Protein AF-A0A957NEC1-F1 (afdb_monomer)

Structure (mmCIF, N/CA/C/O backbone):
data_AF-A0A957NEC1-F1
#
_entry.id   AF-A0A957NEC1-F1
#
loop_
_atom_site.group_PDB
_atom_site.id
_atom_site.type_symbol
_atom_site.label_atom_id
_atom_site.label_alt_id
_atom_site.label_comp_id
_atom_site.label_asym_id
_atom_site.label_entity_id
_atom_site.label_seq_id
_atom_site.pdbx_PDB_ins_code
_atom_site.Cartn_x
_atom_site.Cartn_y
_atom_site.Cartn_z
_atom_site.occupancy
_atom_site.B_iso_or_equiv
_atom_site.auth_seq_id
_atom_site.auth_comp_id
_atom_site.auth_asym_id
_atom_site.auth_atom_id
_atom_site.pdbx_PDB_model_num
ATOM 1 N N . MET A 1 1 ? 8.149 24.649 -28.426 1.00 41.19 1 MET A N 1
ATOM 2 C CA . MET A 1 1 ? 7.332 23.499 -27.991 1.00 41.19 1 MET A CA 1
ATOM 3 C C . MET A 1 1 ? 8.231 22.659 -27.105 1.00 41.19 1 MET A C 1
ATOM 5 O O . MET A 1 1 ? 9.247 22.186 -27.598 1.00 41.19 1 MET A O 1
ATOM 9 N N . SER A 1 2 ? 7.977 22.628 -25.797 1.00 42.19 2 SER A N 1
ATOM 10 C CA . SER A 1 2 ? 8.843 21.938 -24.836 1.00 42.19 2 SER A CA 1
ATOM 11 C C . SER A 1 2 ? 8.678 20.428 -24.993 1.00 42.19 2 SER A C 1
ATOM 13 O O . SER A 1 2 ? 7.588 19.907 -24.786 1.00 42.19 2 SER A O 1
ATOM 15 N N . ASN A 1 3 ? 9.752 19.743 -25.391 1.00 44.59 3 ASN A N 1
ATOM 16 C CA . ASN A 1 3 ? 9.861 18.288 -25.314 1.00 44.59 3 ASN A CA 1
ATOM 17 C C . ASN A 1 3 ? 10.054 17.919 -23.838 1.00 44.59 3 ASN A C 1
ATOM 19 O O . ASN A 1 3 ? 11.183 17.825 -23.358 1.00 44.59 3 ASN A O 1
ATOM 23 N N . GLU A 1 4 ? 8.959 17.764 -23.098 1.00 46.53 4 GLU A N 1
ATOM 24 C CA . GLU A 1 4 ? 9.013 17.164 -21.767 1.00 46.53 4 GLU A CA 1
ATOM 25 C C . GLU A 1 4 ? 9.219 15.658 -21.941 1.00 46.53 4 GLU A C 1
ATOM 27 O O . GLU A 1 4 ? 8.291 14.897 -22.208 1.00 46.53 4 GLU A O 1
ATOM 32 N N . GLN A 1 5 ? 10.482 15.232 -21.870 1.00 51.69 5 GLN A N 1
ATOM 33 C CA . GLN A 1 5 ? 10.822 13.819 -21.747 1.00 51.69 5 GLN A CA 1
ATOM 34 C C . GLN A 1 5 ? 10.116 13.250 -20.506 1.00 51.69 5 GLN A C 1
ATOM 36 O O . GLN A 1 5 ? 10.231 13.842 -19.428 1.00 51.69 5 GLN A O 1
ATOM 41 N N . PRO A 1 6 ? 9.402 12.115 -20.624 1.00 55.47 6 PRO A N 1
ATOM 42 C CA . PRO A 1 6 ? 8.733 11.516 -19.482 1.00 55.47 6 PRO A CA 1
ATOM 43 C C . PRO A 1 6 ? 9.762 11.163 -18.399 1.00 55.47 6 PRO A C 1
ATOM 45 O O . PRO A 1 6 ? 10.882 10.746 -18.722 1.00 55.47 6 PRO A O 1
ATOM 48 N N . PRO A 1 7 ? 9.413 11.328 -17.112 1.00 57.59 7 PRO A N 1
ATOM 49 C CA . PRO A 1 7 ? 10.351 11.148 -16.017 1.00 57.59 7 PRO A CA 1
ATOM 50 C C . PRO A 1 7 ? 10.961 9.745 -16.050 1.00 57.59 7 PRO A C 1
ATOM 52 O O . PRO A 1 7 ? 10.271 8.717 -16.032 1.00 57.59 7 PRO A O 1
ATOM 55 N N . ILE A 1 8 ? 12.294 9.698 -16.088 1.00 61.66 8 ILE A N 1
ATOM 56 C CA . ILE A 1 8 ? 13.026 8.441 -16.023 1.00 61.66 8 ILE A CA 1
ATOM 57 C C . ILE A 1 8 ? 13.012 7.951 -14.563 1.00 61.66 8 ILE A C 1
ATOM 59 O O . ILE A 1 8 ? 13.946 8.205 -13.811 1.00 61.66 8 ILE A O 1
ATOM 63 N N . ILE A 1 9 ? 11.954 7.247 -14.141 1.00 59.84 9 ILE A N 1
ATOM 64 C CA . ILE A 1 9 ? 11.993 6.339 -12.981 1.00 59.84 9 ILE A CA 1
ATOM 65 C C . ILE A 1 9 ? 13.189 5.400 -13.151 1.00 59.84 9 ILE A C 1
ATOM 67 O O . ILE A 1 9 ? 13.254 4.641 -14.125 1.00 59.84 9 ILE A O 1
ATOM 71 N N . ARG A 1 10 ? 14.146 5.511 -12.233 1.00 69.00 10 ARG A N 1
ATOM 72 C CA . ARG A 1 10 ? 15.303 4.624 -12.133 1.00 69.00 10 ARG A CA 1
ATOM 73 C C . ARG A 1 10 ? 14.830 3.254 -11.613 1.00 69.00 10 ARG A C 1
ATOM 75 O O . ARG A 1 10 ? 13.910 3.250 -10.799 1.00 69.00 10 ARG A O 1
ATOM 82 N N . PRO A 1 11 ? 15.376 2.116 -12.073 1.00 65.62 11 PRO A N 1
ATOM 83 C CA . PRO A 1 11 ? 14.955 0.781 -11.624 1.00 65.62 11 PRO A CA 1
ATOM 84 C C . PRO A 1 11 ? 14.922 0.631 -10.099 1.00 65.62 11 PRO A C 1
ATOM 86 O O . PRO A 1 11 ? 13.973 0.079 -9.555 1.00 65.62 11 PRO A O 1
ATOM 89 N N . GLU A 1 12 ? 15.884 1.241 -9.413 1.00 72.75 12 GLU A N 1
ATOM 90 C CA . GLU A 1 12 ? 15.983 1.256 -7.953 1.00 72.75 12 GLU A CA 1
ATOM 91 C C . GLU A 1 12 ? 14.759 1.928 -7.307 1.00 72.75 12 GLU A C 1
ATOM 93 O O . GLU A 1 12 ? 14.260 1.480 -6.281 1.00 72.75 12 GLU A O 1
ATOM 98 N N . LEU A 1 13 ? 14.202 2.956 -7.958 1.00 75.50 13 LEU A N 1
ATOM 99 C CA . LEU A 1 13 ? 12.994 3.643 -7.500 1.00 75.50 13 LEU A CA 1
ATOM 100 C C . LEU A 1 13 ? 11.740 2.769 -7.668 1.00 75.50 13 LEU A C 1
ATOM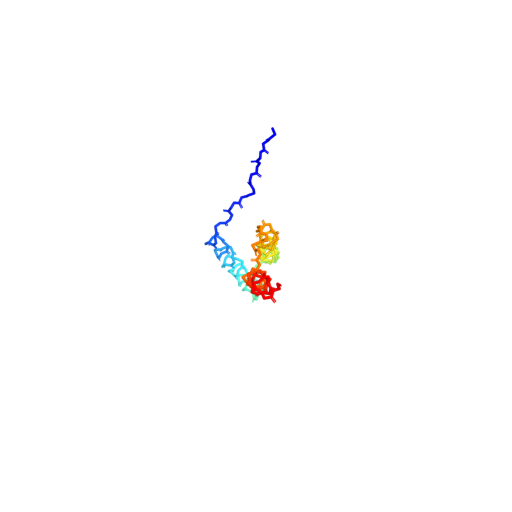 102 O O . LEU A 1 13 ? 10.799 2.893 -6.891 1.00 75.50 13 LEU A O 1
ATOM 106 N N . ALA A 1 14 ? 11.701 1.891 -8.676 1.00 72.56 14 ALA A N 1
ATOM 107 C CA . ALA A 1 14 ? 10.583 0.966 -8.857 1.00 72.56 14 ALA A CA 1
ATOM 108 C C . ALA A 1 14 ? 10.566 -0.107 -7.757 1.00 72.56 14 ALA A C 1
ATOM 110 O O . ALA A 1 14 ? 9.499 -0.402 -7.213 1.00 72.56 14 ALA A O 1
ATOM 111 N N . ASP A 1 15 ? 11.740 -0.621 -7.387 1.00 73.62 15 ASP A N 1
ATOM 112 C CA . ASP A 1 15 ? 11.894 -1.585 -6.297 1.00 73.62 15 ASP A CA 1
ATOM 113 C C . ASP A 1 15 ? 11.551 -0.955 -4.935 1.00 73.62 15 ASP A C 1
ATOM 115 O O . ASP A 1 15 ? 10.761 -1.523 -4.177 1.00 73.62 15 ASP A O 1
ATOM 119 N N . GLU A 1 16 ? 12.030 0.265 -4.657 1.00 81.31 16 GLU A N 1
ATOM 120 C CA . GLU A 1 16 ? 11.674 1.023 -3.443 1.00 81.31 16 GLU A CA 1
ATOM 121 C C . GLU A 1 16 ? 10.158 1.285 -3.342 1.00 81.31 16 GLU A C 1
ATOM 123 O O . GLU A 1 16 ? 9.555 1.177 -2.266 1.00 81.31 16 GLU A O 1
ATOM 128 N N . LEU A 1 17 ? 9.504 1.600 -4.466 1.00 79.69 17 LEU A N 1
ATOM 129 C CA . LEU A 1 17 ? 8.054 1.801 -4.516 1.00 79.69 17 LEU A CA 1
ATOM 130 C C . LEU A 1 17 ? 7.286 0.496 -4.272 1.00 79.69 17 LEU A C 1
ATOM 132 O O . LEU A 1 17 ? 6.285 0.501 -3.549 1.00 79.69 17 LEU A O 1
ATOM 136 N N . ALA A 1 18 ? 7.750 -0.623 -4.830 1.00 78.75 18 ALA A N 1
ATOM 137 C CA . ALA A 1 18 ? 7.161 -1.936 -4.589 1.00 78.75 18 ALA A CA 1
ATOM 138 C C . ALA A 1 18 ? 7.294 -2.351 -3.114 1.00 78.75 18 ALA A C 1
ATOM 140 O O . ALA A 1 18 ? 6.320 -2.804 -2.501 1.00 78.75 18 ALA A O 1
ATOM 141 N N . GLU A 1 19 ? 8.462 -2.131 -2.508 1.00 83.12 19 GLU A N 1
ATOM 142 C CA . GLU A 1 19 ? 8.695 -2.398 -1.088 1.00 83.12 19 GLU A CA 1
ATOM 143 C C . GLU A 1 19 ? 7.824 -1.510 -0.184 1.00 83.12 19 GLU A C 1
ATOM 145 O O . GLU A 1 19 ? 7.232 -1.984 0.796 1.00 83.12 19 GLU A O 1
ATOM 150 N N . THR A 1 20 ? 7.663 -0.236 -0.552 1.00 85.19 20 THR A N 1
ATOM 151 C CA . THR A 1 20 ? 6.765 0.705 0.130 1.00 85.19 20 THR A CA 1
ATOM 152 C C . THR A 1 20 ? 5.314 0.223 0.068 1.00 85.19 20 THR A C 1
ATOM 154 O O . THR A 1 20 ? 4.631 0.169 1.096 1.00 85.19 20 THR A O 1
ATOM 157 N N . ALA A 1 21 ? 4.840 -0.200 -1.107 1.00 80.88 21 ALA A N 1
ATOM 158 C CA . ALA A 1 21 ? 3.488 -0.732 -1.283 1.00 80.88 21 ALA A CA 1
ATOM 159 C C . ALA A 1 21 ? 3.248 -2.000 -0.448 1.00 80.88 21 ALA A C 1
ATOM 161 O O . ALA A 1 21 ? 2.209 -2.137 0.209 1.00 80.88 21 ALA A O 1
ATOM 162 N N . ALA A 1 22 ? 4.225 -2.911 -0.422 1.00 82.38 22 ALA A N 1
ATOM 163 C CA . ALA A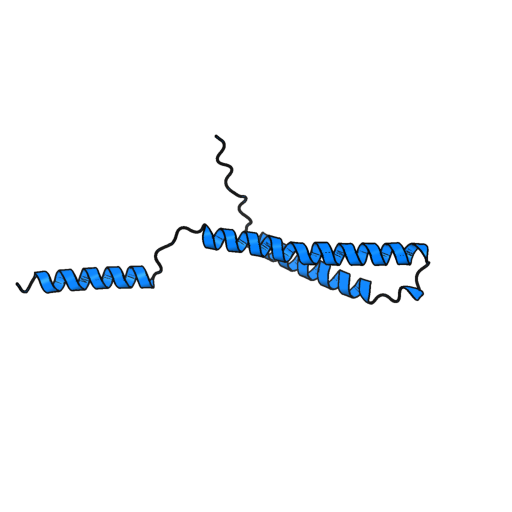 1 22 ? 4.169 -4.119 0.393 1.00 82.38 22 ALA A CA 1
ATOM 164 C C . ALA A 1 22 ? 4.104 -3.784 1.892 1.00 82.38 22 ALA A C 1
ATOM 166 O O . ALA A 1 22 ? 3.320 -4.378 2.637 1.00 82.38 22 ALA A O 1
ATOM 167 N N . THR A 1 23 ? 4.884 -2.798 2.336 1.00 87.19 23 THR A N 1
ATOM 168 C CA . THR A 1 23 ? 4.898 -2.337 3.729 1.00 87.19 23 THR A CA 1
ATOM 169 C C . THR A 1 23 ? 3.571 -1.707 4.136 1.00 87.19 23 THR A C 1
ATOM 171 O O . THR A 1 23 ? 3.023 -2.078 5.174 1.00 87.19 23 THR A O 1
ATOM 174 N N . LEU A 1 24 ? 3.001 -0.835 3.302 1.00 85.69 24 LEU A N 1
ATOM 175 C CA . LEU A 1 24 ? 1.675 -0.259 3.537 1.00 85.69 24 LEU A CA 1
ATOM 176 C C . LEU A 1 24 ? 0.591 -1.338 3.587 1.00 85.69 24 LEU A C 1
ATOM 178 O O . LEU A 1 24 ? -0.257 -1.319 4.474 1.00 85.69 24 LEU A O 1
ATOM 182 N N . THR A 1 25 ? 0.650 -2.329 2.698 1.00 81.75 25 THR A N 1
ATOM 183 C CA . THR A 1 25 ? -0.306 -3.445 2.696 1.00 81.75 25 THR A CA 1
ATOM 184 C C . THR A 1 25 ? -0.228 -4.246 3.997 1.00 81.75 25 THR A C 1
ATOM 186 O O . THR A 1 25 ? -1.256 -4.500 4.625 1.00 81.75 25 THR A O 1
ATOM 189 N N . ARG A 1 26 ? 0.986 -4.588 4.455 1.00 85.75 26 ARG A N 1
ATOM 190 C CA . ARG A 1 26 ? 1.194 -5.258 5.750 1.00 85.75 26 ARG A CA 1
ATOM 191 C C . ARG A 1 26 ? 0.658 -4.421 6.911 1.00 85.75 26 ARG A C 1
ATOM 193 O O . ARG A 1 26 ? -0.023 -4.963 7.777 1.00 85.75 26 ARG A O 1
ATOM 200 N N . LEU A 1 27 ? 0.912 -3.110 6.912 1.00 86.62 27 LEU A N 1
ATOM 201 C CA . LEU A 1 27 ? 0.390 -2.191 7.926 1.00 86.62 27 LEU A CA 1
ATOM 202 C C . LEU A 1 27 ? -1.146 -2.182 7.935 1.00 86.62 27 LEU A C 1
ATOM 204 O O . LEU A 1 27 ? -1.750 -2.303 8.998 1.00 86.62 27 LEU A O 1
ATOM 208 N N . GLY A 1 28 ? -1.778 -2.099 6.762 1.00 84.19 28 GLY A N 1
ATOM 209 C CA . GLY A 1 28 ? -3.234 -2.135 6.615 1.00 84.19 28 GLY A CA 1
ATOM 210 C C . GLY A 1 28 ? -3.842 -3.424 7.169 1.00 84.19 28 GLY A C 1
ATOM 211 O O . GLY A 1 28 ? -4.825 -3.372 7.906 1.00 84.19 28 GLY A O 1
ATOM 212 N N . VAL A 1 29 ? -3.222 -4.577 6.893 1.00 84.94 29 VAL A N 1
ATOM 213 C CA . VAL A 1 29 ? -3.642 -5.874 7.453 1.00 84.94 29 VAL A CA 1
ATOM 214 C C . VAL A 1 29 ? -3.500 -5.892 8.974 1.00 84.94 29 VAL A C 1
ATOM 216 O O . VAL A 1 29 ? -4.423 -6.320 9.664 1.00 84.94 29 VAL A O 1
ATOM 219 N N . THR A 1 30 ? -2.388 -5.401 9.522 1.00 87.12 30 THR A N 1
ATOM 220 C CA . THR A 1 30 ? -2.200 -5.309 10.978 1.00 87.12 30 THR A CA 1
ATOM 221 C C . THR A 1 30 ? -3.267 -4.426 11.623 1.00 87.12 30 THR A C 1
ATOM 223 O O . THR A 1 30 ? -3.875 -4.828 12.613 1.00 87.12 30 THR A O 1
ATOM 226 N N . LEU A 1 31 ? -3.551 -3.257 11.041 1.00 85.81 31 LEU A N 1
ATOM 227 C CA . LEU A 1 31 ? -4.578 -2.343 11.543 1.00 85.81 31 LEU A CA 1
ATOM 228 C C . LEU A 1 31 ? -5.986 -2.950 11.467 1.00 85.81 31 LEU A C 1
ATOM 230 O O . LEU A 1 31 ? -6.770 -2.790 12.400 1.00 85.81 31 LEU A O 1
ATOM 234 N N . ALA A 1 32 ? -6.299 -3.690 10.401 1.00 84.00 32 ALA A N 1
ATOM 235 C CA . ALA A 1 32 ? -7.586 -4.367 10.243 1.00 84.00 32 ALA A CA 1
ATOM 236 C C . ALA A 1 32 ? -7.815 -5.483 11.276 1.00 84.00 32 ALA A C 1
ATOM 238 O O . ALA A 1 32 ? -8.959 -5.766 11.626 1.00 84.00 32 ALA A O 1
ATOM 239 N N . ASN A 1 33 ? -6.736 -6.093 11.774 1.00 87.06 33 ASN A N 1
ATOM 240 C CA . ASN A 1 33 ? -6.786 -7.135 12.799 1.00 87.06 33 ASN A CA 1
ATOM 241 C C . ASN A 1 33 ? -6.727 -6.585 14.235 1.00 87.06 33 ASN A C 1
ATOM 243 O O . ASN A 1 33 ? -6.797 -7.366 15.186 1.00 87.06 33 ASN A O 1
ATOM 247 N N . LEU A 1 34 ? -6.612 -5.264 14.427 1.00 86.31 34 LEU A N 1
ATOM 248 C CA . LEU A 1 34 ? -6.665 -4.683 15.767 1.00 86.31 34 LEU A CA 1
ATOM 249 C C . LEU A 1 34 ? -8.050 -4.916 16.390 1.00 86.31 34 LEU A C 1
ATOM 251 O O . LEU A 1 34 ? -9.070 -4.613 15.762 1.00 86.31 34 LEU A O 1
ATOM 255 N N . PRO A 1 35 ? -8.122 -5.371 17.652 1.00 87.06 35 PRO A N 1
ATOM 256 C CA . PRO A 1 35 ? -9.382 -5.472 18.373 1.00 87.06 35 PRO A CA 1
ATOM 257 C C . PRO A 1 35 ? -9.897 -4.066 18.71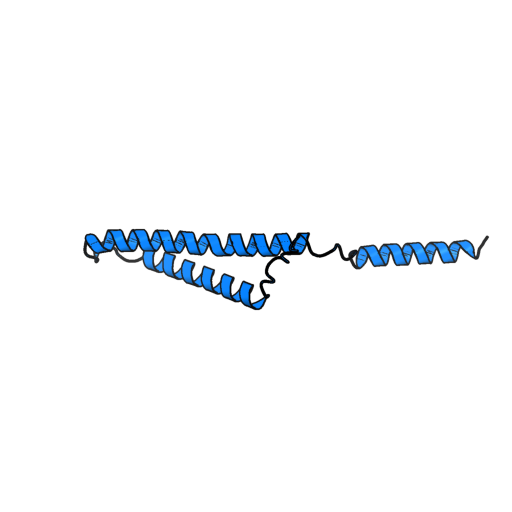4 1.00 87.06 35 PRO A C 1
ATOM 259 O O . PRO A 1 35 ? -9.684 -3.544 19.807 1.00 87.06 35 PRO A O 1
ATOM 262 N N . LEU A 1 36 ? -10.604 -3.439 17.767 1.00 86.00 36 LEU A N 1
ATOM 263 C CA . LEU A 1 36 ? -11.121 -2.069 17.894 1.00 86.00 36 LEU A CA 1
ATOM 264 C C . LEU A 1 36 ? -12.056 -1.891 19.098 1.00 86.00 36 LEU A C 1
ATOM 266 O O . LEU A 1 36 ? -12.278 -0.773 19.551 1.00 86.00 36 LEU A O 1
ATOM 270 N N . THR A 1 37 ? -12.612 -2.978 19.626 1.00 86.38 37 THR A N 1
ATOM 271 C CA . THR A 1 37 ? -13.425 -2.984 20.847 1.00 86.38 37 THR A CA 1
ATOM 272 C C . THR A 1 37 ? -12.652 -2.506 22.077 1.00 86.38 37 THR A C 1
ATOM 274 O O . THR A 1 37 ? -13.270 -1.937 22.973 1.00 86.38 37 THR A O 1
ATOM 277 N N . LEU A 1 38 ? -11.324 -2.669 22.096 1.00 89.62 38 LEU A N 1
ATOM 278 C CA . LEU A 1 38 ? -10.445 -2.190 23.168 1.00 89.62 38 LEU A CA 1
ATOM 279 C C . LEU A 1 38 ? -10.130 -0.691 23.063 1.00 89.62 38 LEU A C 1
ATOM 281 O O . LEU A 1 38 ? -9.596 -0.109 24.003 1.00 89.62 38 LEU A O 1
ATOM 285 N N . LEU A 1 39 ? -10.453 -0.059 21.932 1.00 86.25 39 LEU A N 1
ATOM 286 C CA . LEU A 1 39 ? -10.219 1.365 21.719 1.00 86.25 39 LEU A CA 1
ATOM 287 C C . LEU A 1 39 ? -11.427 2.203 22.176 1.00 86.25 39 LEU A C 1
ATOM 289 O O . LEU A 1 39 ? -12.577 1.757 22.035 1.00 86.25 39 LEU A O 1
ATOM 293 N N . PRO A 1 40 ? -11.199 3.445 22.643 1.00 91.81 40 PRO A N 1
ATOM 294 C CA . PRO A 1 40 ? -12.250 4.446 22.814 1.00 91.81 40 PRO A CA 1
ATOM 295 C C . PRO A 1 40 ? -13.030 4.667 21.513 1.00 91.81 40 PRO A C 1
ATOM 297 O O . PRO A 1 40 ? -12.455 4.616 20.425 1.00 91.81 40 PRO A O 1
ATOM 300 N N . GLU A 1 41 ? -14.334 4.932 21.605 1.00 86.75 41 GLU A N 1
ATOM 301 C CA . GLU A 1 41 ? -15.229 5.036 20.441 1.00 86.75 41 GLU A CA 1
ATOM 302 C C . GLU A 1 41 ? -14.749 6.058 19.395 1.00 86.75 41 GLU A C 1
ATOM 304 O O . GLU A 1 41 ? -14.738 5.767 18.196 1.00 86.75 41 GLU A O 1
ATOM 309 N N . GLU A 1 42 ? -14.250 7.203 19.856 1.00 86.50 42 GLU A N 1
ATOM 310 C CA . GLU A 1 42 ? -13.675 8.267 19.025 1.00 86.50 42 GLU A CA 1
ATOM 311 C C . GLU A 1 42 ? -12.469 7.777 18.205 1.00 86.50 42 GLU A C 1
ATOM 313 O O . GLU A 1 42 ? -12.322 8.101 17.024 1.00 86.50 42 GLU A O 1
ATOM 318 N N . GLN A 1 43 ? -11.639 6.912 18.794 1.00 87.94 43 GLN A N 1
ATOM 319 C CA . GLN A 1 43 ? -10.455 6.351 18.144 1.00 87.94 43 GLN A CA 1
ATOM 320 C C . GLN A 1 43 ? -10.812 5.219 17.176 1.00 87.94 43 GLN A C 1
ATOM 322 O O . GLN A 1 43 ? -10.144 5.057 16.158 1.00 87.94 43 GLN A O 1
ATOM 327 N N . ARG A 1 44 ? -11.898 4.468 17.419 1.00 90.38 44 ARG A N 1
ATOM 328 C CA . ARG A 1 44 ? -12.346 3.392 16.511 1.00 90.38 44 ARG A CA 1
ATOM 329 C C . ARG A 1 44 ? -12.646 3.918 15.117 1.00 90.38 44 ARG A C 1
ATOM 331 O O . ARG A 1 44 ? -12.291 3.273 14.132 1.00 90.38 44 ARG A O 1
ATOM 338 N N . ARG A 1 45 ? -13.318 5.071 15.032 1.00 87.94 45 ARG A N 1
ATOM 339 C CA . ARG A 1 45 ? -13.652 5.695 13.747 1.00 87.94 45 ARG A CA 1
ATOM 340 C C . ARG A 1 45 ? -12.381 6.122 13.013 1.00 87.94 45 ARG A C 1
ATOM 342 O O . ARG A 1 45 ? -12.242 5.794 11.838 1.00 87.94 45 ARG A O 1
ATOM 349 N N . SER A 1 46 ? -11.448 6.752 13.727 1.00 89.75 46 SER A N 1
ATOM 350 C CA . SER A 1 46 ? -10.151 7.164 13.179 1.00 89.75 46 SER A CA 1
ATOM 351 C C . SER A 1 46 ? -9.335 5.969 12.668 1.00 89.75 46 SER A C 1
ATOM 353 O O . SER A 1 46 ? -8.917 5.955 11.515 1.00 89.75 46 SER A O 1
ATOM 355 N N . VAL A 1 47 ? -9.208 4.894 13.456 1.00 87.94 47 VAL A N 1
ATOM 356 C CA . VAL A 1 47 ? -8.463 3.691 13.043 1.00 87.94 47 VAL A CA 1
ATOM 357 C C . VAL A 1 47 ? -9.091 3.020 11.823 1.00 87.94 47 VAL A C 1
ATOM 359 O O . VAL A 1 47 ? -8.364 2.645 10.904 1.00 87.94 47 VAL A O 1
ATOM 362 N N . ARG A 1 48 ? -10.425 2.915 11.744 1.00 87.56 48 ARG A N 1
ATOM 363 C CA . ARG A 1 48 ? -11.094 2.386 10.539 1.00 87.56 48 ARG A CA 1
ATOM 364 C C . ARG A 1 48 ? -10.828 3.248 9.309 1.00 87.56 48 ARG A C 1
ATOM 366 O O . ARG A 1 48 ? -10.567 2.699 8.241 1.00 87.56 48 ARG A O 1
ATOM 373 N N . GLN A 1 49 ? -10.880 4.571 9.459 1.00 89.12 49 GLN A N 1
ATOM 374 C CA . GLN A 1 49 ? -10.597 5.499 8.368 1.00 89.12 49 GLN A CA 1
ATOM 375 C C . GLN A 1 49 ? -9.149 5.355 7.879 1.00 89.12 49 GLN A C 1
ATOM 377 O O . GLN A 1 49 ? -8.941 5.101 6.694 1.00 89.12 49 GLN A O 1
ATOM 382 N N . MET A 1 50 ? -8.170 5.416 8.788 1.00 88.62 50 MET A N 1
ATOM 383 C CA . MET A 1 50 ? -6.751 5.249 8.452 1.00 88.62 50 MET A CA 1
ATOM 384 C C . MET A 1 50 ? -6.477 3.893 7.796 1.00 88.62 50 MET A C 1
ATOM 386 O O . MET A 1 50 ? -5.753 3.818 6.811 1.00 88.62 50 MET A O 1
ATOM 390 N N . THR A 1 51 ? -7.097 2.817 8.293 1.00 88.75 51 THR A N 1
ATOM 391 C CA . THR A 1 51 ? -6.974 1.479 7.691 1.00 88.75 51 THR A CA 1
ATOM 392 C C . THR A 1 51 ? -7.435 1.495 6.232 1.00 88.75 51 THR A C 1
ATOM 394 O O . THR A 1 51 ? -6.734 0.997 5.352 1.00 88.75 51 THR A O 1
ATOM 397 N N . GLY A 1 52 ? -8.587 2.114 5.950 1.00 86.25 52 GLY A N 1
ATOM 398 C CA . GLY A 1 52 ? -9.107 2.249 4.589 1.00 86.25 52 GLY A CA 1
ATOM 399 C C . GLY A 1 52 ? -8.216 3.097 3.674 1.00 86.25 52 GLY A C 1
ATOM 400 O O . GLY A 1 52 ? -8.049 2.763 2.501 1.00 86.25 52 GLY A O 1
ATOM 401 N N . GLU A 1 53 ? -7.622 4.170 4.197 1.00 87.62 53 GLU A N 1
ATOM 402 C CA . GLU A 1 53 ? -6.671 5.011 3.460 1.00 87.62 53 GLU A CA 1
ATOM 403 C C . GLU A 1 53 ? -5.386 4.246 3.121 1.00 87.62 53 GLU A C 1
ATOM 405 O O . GLU A 1 53 ? -4.963 4.247 1.964 1.00 87.62 53 GLU A O 1
ATOM 410 N N . VAL A 1 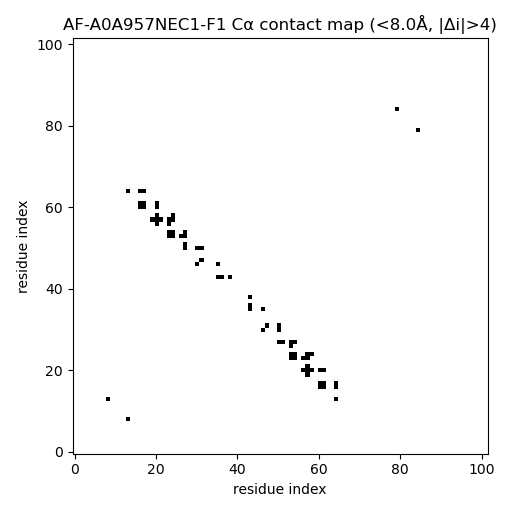54 ? -4.823 3.510 4.084 1.00 86.94 54 VAL A N 1
ATOM 411 C CA . VAL A 1 54 ? -3.625 2.682 3.890 1.00 86.94 54 VAL A CA 1
ATOM 412 C C . VAL A 1 54 ? -3.851 1.617 2.814 1.00 86.94 54 VAL A C 1
ATOM 414 O O . VAL A 1 54 ? -3.017 1.476 1.920 1.00 86.94 54 VAL A O 1
ATOM 417 N N . PHE A 1 55 ? -4.993 0.918 2.828 1.00 82.38 55 PHE A N 1
ATOM 418 C CA . PHE A 1 55 ? -5.324 -0.043 1.768 1.00 82.38 55 PHE A CA 1
ATOM 419 C C . PHE A 1 55 ? -5.475 0.619 0.397 1.00 82.38 55 PHE A C 1
ATOM 421 O O . PHE A 1 55 ? -5.019 0.069 -0.605 1.00 82.38 55 PHE A O 1
ATOM 428 N N . ARG A 1 56 ? -6.090 1.806 0.332 1.00 83.69 56 ARG A N 1
ATOM 429 C CA . ARG A 1 56 ? -6.275 2.536 -0.928 1.00 83.69 56 ARG A CA 1
ATOM 430 C C . ARG A 1 56 ? -4.938 2.957 -1.536 1.00 83.69 56 ARG A C 1
ATOM 432 O O . ARG A 1 56 ? -4.716 2.713 -2.720 1.00 83.69 56 ARG A O 1
ATOM 439 N N . VAL A 1 57 ? -4.050 3.549 -0.735 1.00 82.00 57 VAL A N 1
ATOM 440 C CA . VAL A 1 57 ? -2.714 3.974 -1.187 1.00 82.00 57 VAL A CA 1
ATOM 441 C C . VAL A 1 57 ? -1.861 2.758 -1.547 1.00 82.00 57 VAL A C 1
ATOM 443 O O . VAL A 1 57 ? -1.280 2.720 -2.630 1.00 82.00 57 VAL A O 1
ATOM 446 N N . GLY A 1 58 ? -1.854 1.729 -0.694 1.00 78.00 58 GLY A N 1
ATOM 447 C CA . GLY A 1 58 ? -1.130 0.482 -0.942 1.00 78.00 58 GLY A CA 1
ATOM 448 C C . GLY A 1 58 ? -1.556 -0.224 -2.233 1.00 78.00 58 GLY A C 1
ATOM 449 O O . GLY A 1 58 ? -0.708 -0.779 -2.920 1.00 78.00 58 GLY A O 1
ATOM 450 N N . ALA A 1 59 ? -2.837 -0.155 -2.614 1.00 77.44 59 ALA A N 1
ATOM 451 C CA . ALA A 1 59 ? -3.343 -0.727 -3.866 1.00 77.44 59 ALA A CA 1
ATOM 452 C C . ALA A 1 59 ? -3.107 0.158 -5.107 1.00 77.44 59 ALA A C 1
ATOM 454 O O . ALA A 1 59 ? -3.115 -0.346 -6.233 1.00 77.44 59 ALA A O 1
ATOM 455 N N . MET A 1 60 ? -2.922 1.470 -4.931 1.00 78.69 60 MET A N 1
ATOM 456 C CA . MET A 1 60 ? -2.628 2.395 -6.029 1.00 78.69 60 MET A CA 1
ATOM 457 C C . MET A 1 60 ? -1.185 2.276 -6.517 1.00 78.69 60 MET A C 1
ATOM 459 O O . MET A 1 60 ? -0.962 2.290 -7.723 1.00 78.69 60 MET A O 1
ATOM 463 N N . ILE A 1 61 ? -0.217 2.138 -5.605 1.00 73.06 61 ILE A N 1
ATOM 464 C CA . ILE A 1 61 ? 1.212 2.150 -5.960 1.00 73.06 61 ILE A CA 1
ATOM 465 C C . ILE A 1 61 ? 1.565 1.046 -6.976 1.00 73.06 61 ILE A C 1
ATOM 467 O O . ILE A 1 61 ? 2.142 1.390 -8.006 1.00 73.06 61 ILE A O 1
ATOM 471 N N . PRO A 1 62 ? 1.173 -0.233 -6.791 1.00 68.88 62 PRO A N 1
ATOM 472 C CA . PRO A 1 62 ? 1.462 -1.277 -7.769 1.00 68.88 62 PRO A CA 1
ATOM 473 C C . PRO A 1 62 ? 0.851 -0.971 -9.135 1.00 68.88 62 PRO A C 1
ATOM 475 O O . PRO A 1 62 ? 1.527 -1.120 -10.139 1.00 68.88 62 PRO A O 1
ATOM 478 N N . ARG A 1 63 ? -0.392 -0.469 -9.188 1.00 67.12 63 ARG A N 1
ATOM 479 C CA . ARG A 1 63 ? -1.058 -0.115 -10.454 1.00 67.12 63 ARG A CA 1
ATOM 480 C C . ARG A 1 63 ? -0.335 1.001 -11.199 1.00 67.12 63 ARG A C 1
ATOM 482 O O . ARG A 1 63 ? -0.149 0.895 -12.407 1.00 67.12 63 ARG A O 1
ATOM 489 N N . THR A 1 64 ? 0.082 2.044 -10.487 1.00 70.31 64 THR A N 1
ATOM 490 C CA . THR A 1 64 ? 0.845 3.149 -11.076 1.00 70.31 64 THR A CA 1
ATOM 491 C C . THR A 1 64 ? 2.203 2.663 -11.577 1.00 70.31 64 THR A C 1
ATOM 493 O O . THR A 1 64 ? 2.581 2.974 -12.700 1.00 70.31 64 THR A O 1
ATOM 496 N N . VAL A 1 65 ? 2.917 1.852 -10.789 1.00 67.38 65 VAL A N 1
ATOM 497 C CA . VAL A 1 65 ? 4.223 1.304 -11.184 1.00 67.38 65 VAL A CA 1
ATOM 498 C C . VAL A 1 65 ? 4.089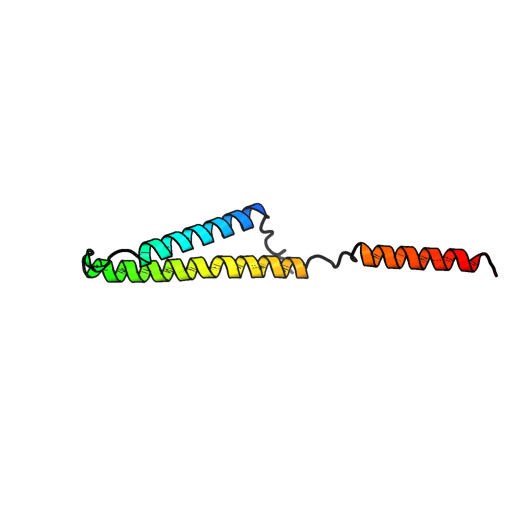 0.360 -12.382 1.00 67.38 65 VAL A C 1
ATOM 500 O O . VAL A 1 65 ? 4.835 0.512 -13.344 1.00 67.38 65 VAL A O 1
ATOM 503 N N . THR A 1 66 ? 3.119 -0.558 -12.378 1.00 68.19 66 THR A N 1
ATOM 504 C CA . THR A 1 66 ? 2.852 -1.465 -13.504 1.00 68.19 66 THR A CA 1
ATOM 505 C C . THR A 1 66 ? 2.536 -0.687 -14.780 1.00 68.19 66 THR A C 1
ATOM 507 O O . THR A 1 66 ? 3.196 -0.923 -15.785 1.00 68.19 66 THR A O 1
ATOM 510 N N . SER A 1 67 ? 1.637 0.303 -14.730 1.00 66.81 67 SER A N 1
ATOM 511 C CA . SER A 1 67 ? 1.320 1.153 -15.889 1.00 66.81 67 SER A CA 1
ATOM 512 C C . SER A 1 67 ? 2.561 1.873 -16.429 1.00 66.81 67 SER A C 1
ATOM 514 O O . SER A 1 67 ? 2.800 1.875 -17.631 1.00 66.81 67 SER A O 1
ATOM 516 N N . MET A 1 68 ? 3.401 2.435 -15.552 1.00 64.50 68 MET A N 1
ATOM 517 C CA . MET A 1 68 ? 4.620 3.142 -15.967 1.00 64.50 68 MET A CA 1
ATOM 518 C C . MET A 1 68 ? 5.705 2.208 -16.531 1.00 64.50 68 MET A C 1
ATOM 520 O O . MET A 1 68 ? 6.522 2.638 -17.348 1.00 64.50 68 MET A O 1
ATOM 524 N N . LEU A 1 69 ? 5.741 0.943 -16.100 1.00 64.38 69 LEU A N 1
ATOM 525 C CA . LEU A 1 69 ? 6.635 -0.082 -16.648 1.00 64.38 69 LEU A CA 1
ATOM 526 C C . LEU A 1 69 ? 6.131 -0.620 -17.999 1.00 64.38 69 LEU A C 1
ATOM 528 O O . LEU A 1 69 ? 6.937 -0.806 -18.912 1.00 64.38 69 LEU A O 1
ATOM 532 N N . GLU A 1 70 ? 4.823 -0.828 -18.152 1.00 64.06 70 GLU A N 1
ATOM 533 C CA . GLU A 1 70 ? 4.184 -1.281 -19.398 1.00 64.06 70 GLU A CA 1
ATOM 534 C C . GLU A 1 70 ? 4.286 -0.226 -20.510 1.00 64.06 70 GLU A C 1
ATOM 536 O O . GLU A 1 70 ? 4.683 -0.549 -21.635 1.00 64.06 70 GLU A O 1
ATOM 541 N N . ASP A 1 71 ? 4.057 1.052 -20.191 1.00 59.22 71 ASP A N 1
ATOM 542 C CA . ASP A 1 71 ? 4.233 2.167 -21.133 1.00 59.22 71 ASP A CA 1
ATOM 543 C C . ASP A 1 71 ? 5.676 2.243 -21.658 1.00 59.22 71 ASP A C 1
ATOM 545 O O . ASP A 1 71 ? 5.919 2.588 -22.815 1.00 59.22 71 ASP A O 1
ATOM 549 N N . ARG A 1 72 ? 6.662 1.850 -20.841 1.00 55.88 72 ARG A N 1
ATOM 550 C CA . ARG A 1 72 ? 8.068 1.774 -21.261 1.00 55.88 72 ARG A CA 1
ATOM 551 C C . ARG A 1 72 ? 8.406 0.565 -22.104 1.00 55.88 72 ARG A C 1
ATOM 553 O O . ARG A 1 72 ? 9.221 0.705 -23.010 1.00 55.88 72 ARG A O 1
ATOM 560 N N . GLN A 1 73 ? 7.837 -0.604 -21.820 1.00 52.53 73 GLN A 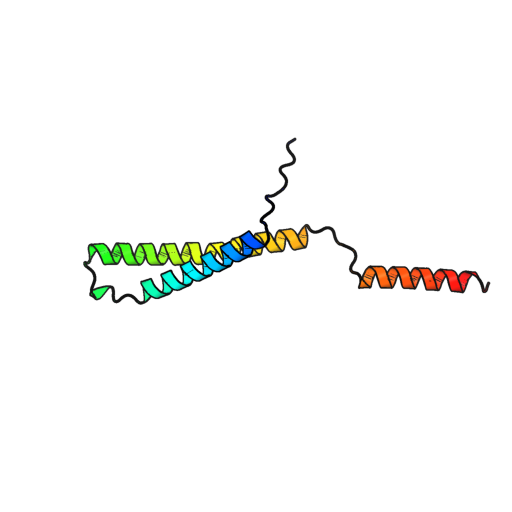N 1
ATOM 561 C CA . GLN A 1 73 ? 8.008 -1.751 -22.716 1.00 52.53 73 GLN A CA 1
ATOM 562 C C . GLN A 1 73 ? 7.416 -1.450 -24.096 1.00 52.53 73 GLN A C 1
ATOM 564 O O . GLN A 1 73 ? 7.996 -1.836 -25.106 1.00 52.53 73 GLN A O 1
ATOM 569 N N . SER A 1 74 ? 6.325 -0.684 -24.128 1.00 53.44 74 SER A N 1
ATOM 570 C CA . SER A 1 74 ? 5.656 -0.232 -25.351 1.00 53.44 74 SER A CA 1
ATOM 571 C C . SER A 1 74 ? 6.436 0.865 -26.094 1.00 53.44 74 SER A C 1
ATOM 573 O O . SER A 1 74 ? 6.430 0.900 -27.322 1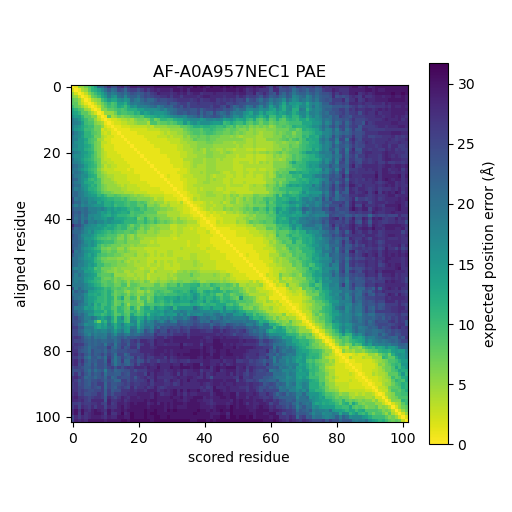.00 53.44 74 SER A O 1
ATOM 575 N N . ALA A 1 75 ? 7.109 1.763 -25.361 1.00 50.88 75 ALA A N 1
ATOM 576 C CA . ALA A 1 75 ? 7.876 2.886 -25.913 1.00 50.88 75 ALA A CA 1
ATOM 577 C C . ALA A 1 75 ? 9.371 2.592 -26.140 1.00 50.88 75 ALA A C 1
ATOM 579 O O . ALA A 1 75 ? 10.072 3.405 -26.750 1.00 50.88 75 ALA A O 1
ATOM 580 N N . ALA A 1 76 ? 9.891 1.458 -25.662 1.00 46.78 76 ALA A N 1
ATOM 581 C CA . ALA A 1 76 ? 11.198 0.980 -26.086 1.00 46.78 76 ALA A CA 1
ATOM 582 C C . ALA A 1 76 ? 11.130 0.774 -27.608 1.00 46.78 76 ALA A C 1
ATOM 584 O O . ALA A 1 76 ? 10.233 0.067 -28.071 1.00 46.78 76 ALA A O 1
ATOM 585 N N . PRO A 1 77 ? 12.022 1.395 -28.409 1.00 46.97 77 PRO A N 1
ATOM 586 C CA . PRO A 1 77 ? 11.995 1.196 -29.851 1.00 46.97 77 PRO A CA 1
ATOM 587 C C . PRO A 1 77 ? 12.060 -0.303 -30.088 1.00 46.97 77 PRO A C 1
ATOM 589 O O . PRO A 1 77 ? 12.869 -0.963 -29.431 1.00 46.97 77 PRO A O 1
ATOM 592 N N 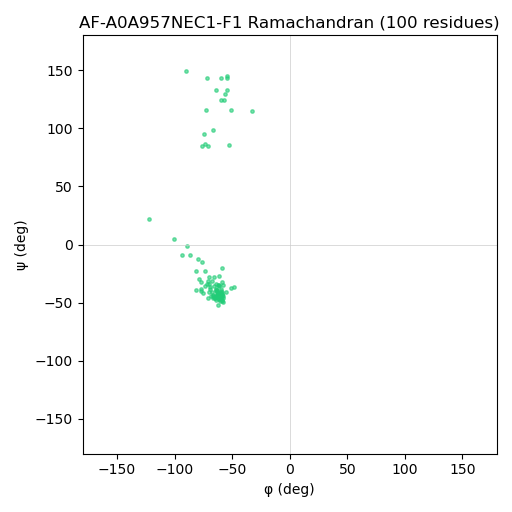. ALA A 1 78 ? 11.194 -0.814 -30.968 1.00 54.47 78 ALA A N 1
ATOM 593 C CA . ALA A 1 78 ? 11.198 -2.194 -31.424 1.00 54.47 78 ALA A CA 1
ATOM 594 C C . ALA A 1 78 ? 12.611 -2.523 -31.921 1.00 54.47 78 ALA A C 1
ATOM 596 O O . ALA A 1 78 ? 12.954 -2.339 -33.087 1.00 54.47 78 ALA A O 1
ATOM 597 N N . ARG A 1 79 ? 13.478 -2.929 -30.992 1.00 54.78 79 ARG A N 1
ATOM 598 C CA . ARG A 1 79 ? 14.753 -3.548 -31.279 1.00 54.78 79 ARG A CA 1
ATOM 599 C C . ARG A 1 79 ? 14.314 -4.844 -31.893 1.00 54.78 79 ARG A C 1
ATOM 601 O O . ARG A 1 79 ? 13.858 -5.729 -31.173 1.00 54.78 79 ARG A O 1
ATOM 608 N N . GLU A 1 80 ? 14.338 -4.857 -33.218 1.00 56.91 80 GLU A N 1
ATOM 609 C CA . GLU A 1 80 ? 14.126 -6.035 -34.031 1.00 56.91 80 GLU A CA 1
ATOM 610 C C . GLU A 1 80 ? 14.680 -7.232 -33.265 1.00 56.91 80 GLU A C 1
ATOM 612 O O . GLU A 1 80 ? 15.862 -7.237 -32.889 1.00 56.91 80 GLU A O 1
ATOM 617 N N . SER A 1 81 ? 13.782 -8.144 -32.877 1.00 67.06 81 SER A N 1
ATOM 618 C CA . SER A 1 81 ? 14.139 -9.201 -31.939 1.00 67.06 81 SER A CA 1
ATOM 619 C C . SER A 1 81 ? 15.361 -9.934 -32.490 1.00 67.06 81 SER A C 1
ATOM 621 O O . SER A 1 81 ? 15.484 -10.091 -33.705 1.00 67.06 81 SER A O 1
ATOM 623 N N . LEU A 1 82 ? 16.294 -10.361 -31.633 1.00 66.38 82 LEU A N 1
ATOM 624 C CA . LEU A 1 82 ? 17.513 -11.049 -32.084 1.00 66.38 82 LEU A CA 1
ATOM 625 C C . LEU A 1 82 ? 17.178 -12.180 -33.081 1.00 66.38 82 LEU A C 1
ATOM 627 O O . LEU A 1 82 ? 17.873 -12.348 -34.073 1.00 66.38 82 LEU A O 1
ATOM 631 N N . GLY A 1 83 ? 16.060 -12.886 -32.873 1.00 75.69 83 GLY A N 1
ATOM 632 C CA . GLY A 1 83 ? 15.572 -13.929 -33.781 1.00 75.69 83 GLY A CA 1
ATOM 633 C C . GLY A 1 83 ? 14.954 -13.435 -35.098 1.00 75.69 83 GLY A C 1
ATOM 634 O O . GLY A 1 83 ? 14.897 -14.190 -36.061 1.00 75.69 83 GLY A O 1
ATOM 635 N N . GLU A 1 84 ? 14.467 -12.202 -35.179 1.00 77.94 84 GLU A N 1
ATOM 636 C CA . GLU A 1 84 ? 14.006 -11.583 -36.430 1.00 77.94 84 GLU A CA 1
ATOM 637 C C . GLU A 1 84 ? 15.180 -11.025 -37.237 1.00 77.94 84 GLU A C 1
ATOM 639 O O . GLU A 1 84 ? 15.270 -11.301 -38.432 1.00 77.94 84 GLU A O 1
ATOM 644 N N . ARG A 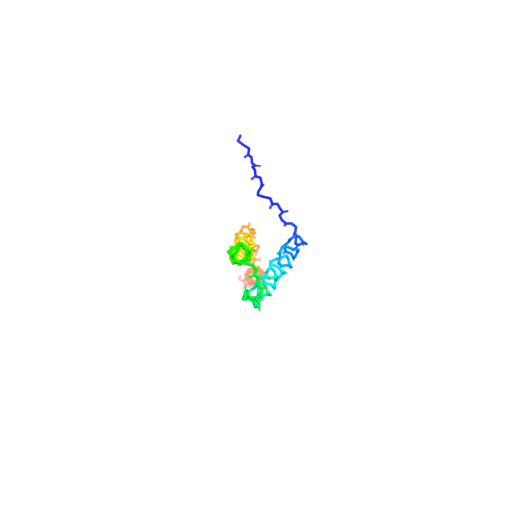1 85 ? 16.164 -10.426 -36.553 1.00 72.56 85 ARG A N 1
ATOM 645 C CA . ARG A 1 85 ? 17.459 -10.070 -37.148 1.00 72.56 85 ARG A CA 1
ATOM 646 C C . ARG A 1 85 ? 18.187 -11.287 -37.707 1.00 72.56 85 ARG A C 1
ATOM 648 O O . ARG A 1 85 ? 18.615 -11.258 -38.850 1.00 72.56 85 ARG A O 1
ATOM 655 N N . MET A 1 86 ? 18.270 -12.376 -36.938 1.00 75.12 86 MET A N 1
ATOM 656 C CA . MET A 1 86 ? 18.916 -13.611 -37.394 1.00 75.12 86 MET A CA 1
ATOM 657 C C . MET A 1 86 ? 18.207 -14.236 -38.597 1.00 75.12 86 MET A C 1
ATOM 659 O O . MET A 1 86 ? 18.876 -14.716 -39.504 1.00 75.12 86 MET A O 1
ATOM 663 N N . ARG A 1 87 ? 16.867 -14.213 -38.636 1.00 80.38 87 ARG A N 1
ATOM 664 C CA . ARG A 1 87 ? 16.108 -14.701 -39.799 1.00 80.38 87 ARG A CA 1
ATOM 665 C C . ARG A 1 87 ? 16.349 -13.844 -41.042 1.00 80.38 87 ARG A C 1
ATOM 667 O O . ARG A 1 87 ? 16.410 -14.394 -42.136 1.00 80.38 87 ARG A O 1
ATOM 674 N N . ARG A 1 88 ? 16.518 -12.526 -40.887 1.00 79.31 88 ARG A N 1
ATOM 675 C CA . ARG A 1 88 ? 16.866 -11.628 -41.997 1.00 79.31 88 ARG A CA 1
ATOM 676 C C . ARG A 1 88 ? 18.307 -11.838 -42.470 1.00 79.31 88 ARG A C 1
ATOM 678 O O . ARG A 1 88 ? 18.516 -12.009 -43.662 1.00 79.31 88 ARG A O 1
ATOM 685 N N . GLU A 1 89 ? 19.267 -11.924 -41.550 1.00 77.56 89 GLU A N 1
ATOM 686 C CA . GLU A 1 89 ? 20.677 -12.205 -41.867 1.00 77.56 89 GLU A CA 1
ATOM 687 C C . GLU A 1 89 ? 20.849 -13.584 -42.542 1.00 77.56 89 GLU A C 1
ATOM 689 O O . GLU A 1 89 ? 21.655 -13.723 -43.458 1.00 77.56 89 GLU A O 1
ATOM 694 N N . GLN A 1 90 ? 20.062 -14.597 -42.154 1.00 76.50 90 GLN A N 1
ATOM 695 C CA . GLN A 1 90 ? 20.033 -15.900 -42.838 1.00 76.50 90 GLN A CA 1
ATOM 696 C C . GLN A 1 90 ? 19.429 -15.815 -44.244 1.00 76.50 90 GLN A C 1
ATOM 698 O O . GLN A 1 90 ? 20.007 -16.357 -45.182 1.00 76.50 90 GLN A O 1
ATOM 703 N N . ALA A 1 91 ? 18.311 -15.103 -44.412 1.00 76.25 91 ALA A N 1
ATOM 704 C CA . ALA A 1 91 ? 17.690 -14.917 -45.724 1.00 76.25 91 ALA A CA 1
ATOM 705 C C . ALA A 1 91 ? 18.595 -14.133 -46.698 1.00 76.25 91 ALA A C 1
ATOM 707 O O . ALA A 1 91 ? 18.609 -14.412 -47.896 1.00 76.25 91 ALA A O 1
ATOM 708 N N . GLU A 1 92 ? 19.379 -13.180 -46.188 1.00 74.25 92 GLU A N 1
ATOM 709 C CA . GLU A 1 92 ? 20.383 -12.447 -46.967 1.00 74.25 92 GLU A CA 1
ATOM 710 C C . GLU A 1 92 ? 21.569 -13.345 -47.365 1.00 74.25 92 GLU A C 1
ATOM 712 O O . GLU A 1 92 ? 22.057 -13.244 -48.489 1.00 74.25 92 GLU A O 1
ATOM 717 N N . GLN A 1 93 ? 22.001 -14.271 -46.501 1.00 66.06 93 GLN A N 1
ATOM 718 C CA . GLN A 1 93 ? 23.059 -15.237 -46.834 1.00 66.06 93 GLN A CA 1
ATOM 719 C C . GLN A 1 93 ? 22.616 -16.271 -47.877 1.00 66.06 93 GLN A C 1
ATOM 721 O O . GLN A 1 93 ? 23.399 -16.597 -48.767 1.00 66.06 93 GLN A O 1
ATOM 726 N N . GLU A 1 94 ? 21.372 -16.750 -47.812 1.00 59.56 94 GLU A N 1
ATOM 727 C CA . GLU A 1 94 ? 20.832 -17.699 -48.797 1.00 59.56 94 GLU A CA 1
ATOM 728 C C . GLU A 1 94 ? 20.663 -17.071 -50.192 1.00 59.56 94 GLU A C 1
ATOM 730 O O . GLU A 1 94 ? 20.857 -17.750 -51.196 1.00 59.56 94 GLU A O 1
ATOM 735 N N . GLN A 1 95 ? 20.373 -15.768 -50.291 1.00 58.84 95 GLN A N 1
ATOM 736 C CA . GLN A 1 95 ? 20.295 -15.083 -51.590 1.00 58.84 95 GLN A CA 1
ATOM 737 C C . GLN A 1 95 ? 21.662 -14.882 -52.258 1.00 58.84 95 GLN A C 1
ATOM 739 O O . GLN A 1 95 ? 21.762 -14.949 -53.489 1.00 58.84 95 GLN A O 1
ATOM 744 N N . VAL A 1 96 ? 22.716 -14.655 -51.467 1.00 60.12 96 VAL A N 1
ATOM 745 C CA . VAL A 1 96 ? 24.080 -14.466 -51.986 1.00 60.12 96 VAL A CA 1
ATOM 746 C C . VAL A 1 96 ? 24.644 -15.774 -52.546 1.00 60.12 96 VAL A C 1
ATOM 748 O O . VAL A 1 96 ? 25.336 -15.740 -53.559 1.00 60.12 96 VAL A O 1
ATOM 751 N N . THR A 1 97 ? 24.306 -16.928 -51.967 1.00 59.72 97 THR A N 1
ATOM 752 C CA . THR A 1 97 ? 24.810 -18.229 -52.438 1.00 59.72 97 THR A CA 1
ATOM 753 C C . THR A 1 97 ? 24.111 -18.735 -53.699 1.00 59.72 97 THR A C 1
ATOM 755 O O . THR A 1 97 ? 24.765 -19.344 -54.536 1.00 59.72 97 THR A O 1
ATOM 758 N N . THR A 1 98 ? 22.822 -18.445 -53.906 1.00 59.28 98 THR A N 1
ATOM 759 C CA . THR A 1 98 ? 22.126 -18.811 -55.161 1.00 59.28 98 THR A CA 1
ATOM 760 C C . THR A 1 98 ? 22.461 -17.919 -56.360 1.00 59.28 98 THR A C 1
ATOM 762 O O . THR A 1 98 ? 22.148 -18.287 -57.488 1.00 59.28 98 THR A O 1
ATOM 765 N N . SER A 1 99 ? 23.078 -16.752 -56.145 1.00 57.97 99 SER A N 1
ATOM 766 C CA . SER A 1 99 ? 23.428 -15.818 -57.231 1.00 57.97 99 SER A CA 1
ATOM 767 C C . SER A 1 99 ? 24.788 -16.110 -57.882 1.00 57.97 99 SER A C 1
ATOM 769 O O . SER A 1 99 ? 25.096 -15.507 -58.904 1.00 57.97 99 SER A O 1
ATOM 771 N N . ASP A 1 100 ? 25.586 -17.016 -57.305 1.00 54.50 100 ASP A N 1
ATOM 772 C CA . ASP A 1 100 ? 26.910 -17.428 -57.812 1.00 54.50 100 ASP A CA 1
ATOM 773 C C . ASP A 1 100 ? 26.855 -18.777 -58.574 1.00 54.50 100 ASP A C 1
ATOM 775 O O . ASP A 1 100 ? 27.877 -19.316 -58.989 1.00 54.50 100 ASP A O 1
ATOM 779 N N . GLU A 1 101 ? 25.649 -19.335 -58.766 1.00 52.44 101 GLU A N 1
ATOM 780 C CA . GLU A 1 101 ? 25.398 -20.633 -59.424 1.00 52.44 101 GLU A CA 1
ATOM 781 C C . GLU A 1 101 ? 24.455 -20.540 -60.652 1.00 52.44 101 GLU A C 1
ATOM 783 O O . GLU A 1 101 ? 23.856 -21.539 -61.058 1.00 52.44 101 GLU A O 1
ATOM 788 N N . ALA A 1 102 ? 24.324 -19.352 -61.262 1.00 49.81 102 ALA A N 1
ATOM 789 C CA . ALA A 1 102 ? 23.576 -19.111 -62.509 1.00 49.81 102 ALA A CA 1
ATOM 790 C C . ALA A 1 102 ? 24.454 -18.443 -63.578 1.00 49.81 102 ALA A C 1
ATOM 792 O O . ALA A 1 102 ? 24.346 -18.851 -64.758 1.00 49.81 102 ALA A O 1
#

pLDDT: mean 72.67, std 13.78, range [41.19, 91.81]

Mean predicted aligned error: 15.43 Å

Foldseek 3Di:
DDPPDPDPPDPVNLVVLLVVLVVLVVVLVVLVPPPLVPPDPVVSVVSVVVSVVSPVSSVVSVVVSVVVVVVVVVVPPPPPPPVNVVVVVVVVVVVVVVVVVD

Radius of gyration: 26.61 Å; Cα contacts (8 Å, |Δi|>4): 37; chains: 1; bounding box: 42×44×86 Å

Sequence (102 aa):
MSNEQPPIIRPELADELAETAATLTRLGVTLANLPLTLLPEEQRRSVRQMTGEVFRVGAMIPRTVTSMLEDRQSAAPARESLGERMRREQAEQEQVTTSDEA

Solvent-accessible surface area (backbone atoms only — not comparable to full-atom values): 5932 Å² total; per-residue (Å²): 132,84,81,77,73,76,82,80,78,49,72,70,56,53,53,53,47,52,52,48,22,52,50,34,40,53,50,21,53,54,55,69,68,49,70,52,86,81,44,58,74,77,52,37,56,51,53,55,49,52,29,53,50,34,44,52,54,25,60,43,45,57,55,55,52,50,53,60,51,51,55,43,66,70,66,46,74,83,69,69,47,69,71,55,49,48,51,49,56,48,54,55,51,56,55,60,59,62,68,77,75,119

Secondary structure (DSSP, 8-state):
----PPP---HHHHHHHHHHHHHHHHHHHHHHTS-GGGS-HHHHHHHHHHHHHHHHHHHHHHHHHHHHHHHHHHHS-----HHHHHHHHHHHHHHHHHTT--